Protein 5OHQ (pdb70)

InterPro domains:
  IPR005100 NGN domain [PF03439] (178-264)
  IPR005824 KOW [PF00467] (475-499)
  IPR005824 KOW [SM00739] (272-299)
  IPR005824 KOW [SM00739] (419-446)
  IPR005824 KOW [SM00739] (471-498)
  IPR005824 KOW [SM00739] (593-620)
  IPR005824 KOW [SM00739] (703-730)
  IPR005824 KOW [SM00739] (1034-1061)
  IPR006645 NusG-like, N-terminal [SM00738] (176-267)
  IPR008991 Translation protein SH3-like domain superfamily [SSF50104] (462-522)
  IPR014722 Large ribosomal subunit protein uL2, domain 2 [G3DSA:2.30.30.30] (413-471)
  IPR014722 Large ribosomal subunit protein uL2, domain 2 [G3DSA:2.30.30.30] (473-523)
  IPR014722 Large ribosomal subunit protein uL2, domain 2 [G3DSA:2.30.30.30] (687-757)
  IPR017071 Transcription elongation factor Spt5, eukaryote [PIRSF036945] (3-1086)
  IPR022581 Spt5 transcription elongation factor, N-terminal [PF11942] (75-172)
  IPR024945 Spt5 C-terminal domain [SM01104] (772-908)
  IPR036735 NusG, N-terminal domain superfamily [G3DSA:3.30.70.940] (173-276)
  IPR039385 NGN domain, eukaryotic [cd09888] (178-265)
  IPR039659 Transcription elongation factor SPT5 [PTHR11125] (28-1064)
  IPR041973 Spt5, KOW domain repeat 1 [PF23042] (273-396)

B-factor: mean 20.69, std 9.55, range [9.75, 60.6]

Radius of gyration: 13.99 Å; Cα contacts (8 Å, |Δi|>4): 333; chains: 1; bounding box: 30×22×41 Å

Nearest PDB structures (foldseek):
  5ohq-assembly1_A  TM=1.009E+00  e=4.855E-20  Homo sapiens
  6er0-assembly1_A  TM=9.375E-01  e=1.063E-15  Homo sapiens
  2ckk-assembly1_A  TM=8.363E-01  e=3.473E-08  Homo sapiens
  8p4f-assembly1_Z  TM=5.934E-01  e=4.374E-06  Homo sapiens
  8a3y-assembly1_Z  TM=5.759E-01  e=2.313E-05  Homo sapiens

Foldseek 3Di:
DFQDDFQFKKAFDPVPDDPVRHGFIFGFHDADPQWTFTQTVPVRDTDTHGVVRIDADQDDAQFKKAFRDDDRHRWIFGFHDDDPQWTWTQTPPPRDTDIDGSSRITGGHD

GO terms:
  GO:0160239 transcription pausing by RNA polymerase II (P, IDA)
  GO:0140870 RNA polymerase inhibitor activity (F, IDA)
  GO:0032044 DSIF complex (C, IDA)
  GO:0032968 positive regulation of transcription elongation by RNA polymerase II (P, IDA)
  GO:0005515 protein binding (F, IPI)
  GO:0005654 nucleoplasm (C, TAS)
  GO:0016239 positive regulation of macroautophagy (P, IMP)
  GO:0005654 nucleoplasm (C, IDA)
  GO:0005634 nucleus (C, IDA)
  GO:0006368 transcription elongation by RNA polymerase II (P, IDA)
  GO:0045944 positive regulation of transcription by RNA polymerase II (P, IDA)
  GO:0032785 negative regulation of DNA-templated transcription, elongation (P, IDA)
  GO:0032786 positive regulation of DNA-templated transcription, elongation (P, IDA)
  GO:0000122 negative regulation of transcription by RNA polymerase II (P, IDA)
  GO:0003723 RNA binding (F, HDA)
  GO:0032785 negative regulation of DNA-templated transcription, elongation (P, IMP)
  GO:0006368 transcription elongation by RNA polymerase II (P, IMP)
  GO:0000122 negative regulation of transcription by RNA polymerase II (P, IMP)
  GO:0019899 enzyme binding (F, IPI)
  GO:0046982 protein heterodimerization activity (F, IPI)

Organism: Homo sapiens (NCBI:txid9606)

Sequence (110 aa):
GPWVTTDIQVKKVRRDTYLDTTQVVGQTTGVVIRRSSVTGGMCSSVYYLKDSSEEKVVVVSSIISSSSEEHLEEPITPTTKNNKKVKVILLGEDREATGVLLSIDGEDGIVRMDLLDEQLKKILLNLRFLGKLLE

Solvent-accessible surface area: 6502 Å² total; per-residue (Å²): 119,102,61,9,10,47,34,0,14,0,84,2,112,122,88,41,165,58,117,148,2,48,37,28,28,0,17,0,87,44,54,89,87,37,72,0,36,0,116,4,124,110,44,153,96,76,22,72,1,30,26,141,36,8,58,44,41,83,4,79,124,109,31,107,0,20,1,4,47,50,185,58,80,108,28,40,1,37,0,52,38,67,103,61,127,55,0,46,0,102,21,80,174,85,121,106,95,87,120,18,48,27,159,46,3,0,33,11,62,154

Structure (mmCIF, N/CA/C/O backbone):
data_5OHQ
#
_entry.id   5OHQ
#
_cell.length_a   35.091
_cell.length_b   75.657
_cell.length_c   96.749
_cell.angle_alpha   90.000
_cell.angle_beta   90.000
_cell.angle_gamma   90.000
#
_symmetry.space_group_name_H-M   'C 2 2 21'
#
loop_
_entity.id
_entity.type
_entity.pdbx_description
1 polymer 'Transcription elongation factor SPT5'
2 non-polymer 'CHLORIDE ION'
3 non-polymer 'SODIUM ION'
4 water water
#
loop_
_atom_site.group_PDB
_atom_site.id
_atom_site.type_symbol
_atom_site.label_atom_id
_atom_site.label_alt_id
_atom_site.label_comp_id
_atom_site.label_asym_id
_atom_site.label_entity_id
_atom_site.label_seq_id
_atom_site.pdbx_PDB_ins_code
_atom_site.Cartn_x
_atom_site.Cartn_y
_atom_site.Cartn_z
_atom_site.occupancy
_atom_site.B_iso_or_equiv
_atom_site.auth_seq_id
_atom_site.auth_comp_id
_atom_site.auth_asym_id
_atom_site.auth_atom_id
_atom_site.pdbx_PDB_model_num
ATOM 1 N N . GLY A 1 1 ? 0.384 -1.036 10.735 1.00 21.27 977 GLY A N 1
ATOM 2 C CA . GLY A 1 1 ? -0.305 -0.530 9.562 1.00 19.43 977 GLY A CA 1
ATOM 3 C C . GLY A 1 1 ? 0.645 0.256 8.666 1.00 17.49 977 GLY A C 1
ATOM 4 O O . GLY A 1 1 ? 1.853 0.241 8.924 1.00 15.22 977 GLY A O 1
ATOM 7 N N . PRO A 1 2 ? 0.094 0.965 7.673 1.00 18.10 978 PRO A N 1
ATOM 8 C CA . PRO A 1 2 ? 0.922 1.756 6.753 1.00 16.50 978 PRO A CA 1
ATOM 9 C C . PRO A 1 2 ? 1.796 2.766 7.472 1.00 14.72 978 PRO A C 1
ATOM 10 O O . PRO A 1 2 ? 1.455 3.252 8.550 1.00 15.15 978 PRO A O 1
ATOM 21 N N . TRP A 1 3 ? 2.899 3.135 6.830 1.00 12.87 979 TRP A N 1
ATOM 22 C CA . TRP A 1 3 ? 3.694 4.273 7.289 1.00 12.19 979 TRP A CA 1
ATOM 23 C C . TRP A 1 3 ? 3.383 5.573 6.567 1.00 11.98 979 TRP A C 1
ATOM 24 O O . TRP A 1 3 ? 3.658 6.637 7.117 1.00 12.59 979 TRP A O 1
ATOM 45 N N . VAL A 1 4 ? 2.841 5.537 5.351 1.00 12.01 980 VAL A N 1
ATOM 46 C CA . VAL A 1 4 ? 2.650 6.785 4.634 1.00 12.22 980 VAL A CA 1
ATOM 47 C C . VAL A 1 4 ? 1.691 7.691 5.414 1.00 12.94 980 VAL A C 1
ATOM 48 O O . VAL A 1 4 ? 0.732 7.239 6.055 1.00 14.40 980 VAL A O 1
ATOM 61 N N . THR A 1 5 ? 1.937 8.988 5.314 1.00 12.38 981 THR A N 1
ATOM 62 C CA . THR A 1 5 ? 1.118 10.014 5.933 1.00 12.53 981 THR A CA 1
ATOM 63 C C . THR A 1 5 ? 1.429 11.294 5.182 1.00 11.92 981 THR A C 1
ATOM 64 O O . THR A 1 5 ? 2.376 11.366 4.391 1.00 12.15 981 THR A O 1
ATOM 75 N N . THR A 1 6 ? 0.621 12.306 5.427 1.00 12.66 982 THR A N 1
ATOM 76 C CA . THR A 1 6 ? 0.828 13.561 4.742 1.00 12.82 982 THR A CA 1
ATOM 77 C C . THR A 1 6 ? 2.046 14.309 5.261 1.00 12.24 982 THR A C 1
ATOM 78 O O . THR A 1 6 ? 2.438 14.210 6.430 1.00 12.49 982 THR A O 1
ATOM 89 N N . ASP A 1 7 ? 2.623 15.088 4.351 1.00 11.71 983 ASP A N 1
ATOM 90 C CA . ASP A 1 7 ? 3.604 16.141 4.611 1.00 12.69 983 ASP A CA 1
ATOM 91 C C . ASP A 1 7 ? 5.003 15.631 4.897 1.00 12.08 983 ASP A C 1
ATOM 92 O O . ASP A 1 7 ? 5.840 16.398 5.374 1.00 13.61 983 ASP A O 1
ATOM 101 N N . ILE A 1 8 ? 5.297 14.379 4.577 1.00 11.20 984 ILE A N 1
ATOM 102 C CA . ILE A 1 8 ? 6.627 13.822 4.777 1.00 10.41 984 ILE A CA 1
ATOM 103 C C . ILE A 1 8 ? 7.345 13.624 3.446 1.00 10.34 984 ILE A C 1
ATOM 104 O O . ILE A 1 8 ? 6.733 13.363 2.392 1.00 10.91 984 ILE A O 1
ATOM 120 N N . GLN A 1 9 ? 8.665 13.768 3.504 1.00 10.34 985 GLN A N 1
ATOM 121 C CA . GLN A 1 9 ? 9.522 13.638 2.341 1.00 10.40 985 GLN A CA 1
ATOM 122 C C . GLN A 1 9 ? 9.814 12.169 2.039 1.00 10.14 985 GLN A C 1
ATOM 123 O O . GLN A 1 9 ? 10.117 11.374 2.944 1.00 10.18 985 GLN A O 1
ATOM 137 N N . VAL A 1 10 ? 9.723 11.812 0.764 1.00 10.39 986 VAL A N 1
ATOM 138 C CA . VAL A 1 10 ? 9.857 10.445 0.301 1.00 10.60 986 VAL A CA 1
ATOM 139 C C . VAL A 1 10 ? 10.734 10.409 -0.932 1.00 10.98 986 VAL A C 1
ATOM 140 O O . VAL A 1 10 ? 10.916 11.412 -1.635 1.00 11.90 986 VAL A O 1
ATOM 153 N N . LYS A 1 11 ? 11.245 9.211 -1.218 1.00 11.55 987 LYS A N 1
ATOM 154 C CA A LYS A 1 11 ? 11.934 8.898 -2.458 0.52 12.59 987 LYS A CA 1
ATOM 155 C CA B LYS A 1 11 ? 11.929 8.901 -2.460 0.48 12.76 987 LYS A CA 1
ATOM 156 C C . LYS A 1 11 ? 11.161 7.801 -3.181 1.00 11.62 987 LYS A C 1
ATOM 157 O O . LYS A 1 11 ? 10.615 6.893 -2.550 1.00 11.75 987 LYS A O 1
ATOM 194 N N . VAL A 1 12 ? 11.138 7.877 -4.499 1.00 12.17 988 VAL A N 1
ATOM 195 C CA . VAL A 1 12 ? 10.435 6.910 -5.333 1.00 12.06 988 VAL A CA 1
ATOM 196 C C . VAL A 1 12 ? 11.374 5.754 -5.649 1.00 12.06 988 VAL A C 1
ATOM 197 O O . VAL A 1 12 ? 12.487 5.955 -6.160 1.00 12.86 988 VAL A O 1
ATOM 210 N N A ARG A 1 13 ? 10.920 4.543 -5.366 0.56 11.91 989 ARG A N 1
ATOM 211 N N B ARG A 1 13 ? 10.923 4.540 -5.347 0.44 12.22 989 ARG A N 1
ATOM 212 C CA A ARG A 1 13 ? 11.700 3.334 -5.566 0.56 12.37 989 ARG A CA 1
ATOM 213 C CA B ARG A 1 13 ? 11.684 3.315 -5.533 0.44 12.89 989 ARG A CA 1
ATOM 214 C C A ARG A 1 13 ? 11.542 2.776 -6.975 0.56 12.01 989 ARG A C 1
ATOM 215 C C B ARG A 1 13 ? 11.531 2.768 -6.955 0.44 12.09 989 ARG A C 1
ATOM 216 O O A ARG A 1 13 ? 10.700 3.217 -7.764 0.56 13.42 989 ARG A O 1
ATOM 217 O O B ARG A 1 13 ? 10.690 3.216 -7.740 0.44 12.02 989 ARG A O 1
ATOM 258 N N . ASP A 1 14 ? 12.360 1.767 -7.273 1.00 12.65 990 ASP A N 1
ATOM 259 C CA . ASP A 1 14 ? 12.462 1.216 -8.625 1.00 13.22 990 ASP A CA 1
ATOM 260 C C . ASP A 1 14 ? 11.326 0.286 -9.023 1.00 12.59 990 ASP A C 1
ATOM 261 O O . ASP A 1 14 ? 11.364 -0.261 -10.141 1.00 14.36 990 ASP A O 1
ATOM 271 N N . THR A 1 15 ? 10.297 0.139 -8.204 1.00 12.17 991 THR A N 1
ATOM 272 C CA . THR A 1 15 ? 9.074 -0.525 -8.603 1.00 12.37 991 THR A CA 1
ATOM 273 C C . THR A 1 15 ? 8.075 0.420 -9.258 1.00 12.33 991 THR A C 1
ATOM 274 O O . THR A 1 15 ? 7.094 -0.055 -9.818 1.00 13.26 991 THR A O 1
ATOM 285 N N . TYR A 1 16 ? 8.290 1.725 -9.192 1.00 12.73 992 TYR A N 1
ATOM 286 C CA . TYR A 1 16 ? 7.444 2.634 -9.946 1.00 13.05 992 TYR A CA 1
ATOM 287 C C . TYR A 1 16 ? 7.794 2.522 -11.429 1.00 12.91 992 TYR A C 1
ATOM 288 O O . TYR A 1 16 ? 8.953 2.416 -11.799 1.00 14.08 992 TYR A O 1
ATOM 306 N N . LEU A 1 17 ? 6.780 2.550 -12.286 1.00 13.84 993 LEU A N 1
ATOM 307 C CA . LEU A 1 17 ? 7.006 2.179 -13.688 1.00 15.59 993 LEU A CA 1
ATOM 308 C C . LEU A 1 17 ? 7.893 3.183 -14.422 1.00 15.97 993 LEU A C 1
ATOM 309 O O . LEU A 1 17 ? 8.723 2.791 -15.254 1.00 17.61 993 LEU A O 1
ATOM 325 N N . ASP A 1 18 ? 7.693 4.480 -14.178 1.00 16.37 994 ASP A N 1
ATOM 326 C CA . ASP A 1 18 ? 8.305 5.551 -14.972 1.00 18.07 994 ASP A CA 1
ATOM 327 C C . ASP A 1 18 ? 9.756 5.761 -14.533 1.00 16.87 994 ASP A C 1
ATOM 328 O O . ASP A 1 18 ? 10.019 6.281 -13.438 1.00 16.12 994 ASP A O 1
ATOM 337 N N . THR A 1 19 ? 10.696 5.395 -15.401 1.00 19.28 995 THR A N 1
ATOM 338 C CA A THR A 1 19 ? 12.110 5.472 -15.059 0.91 21.64 995 THR A CA 1
ATOM 339 C CA B THR A 1 19 ? 12.113 5.472 -15.059 0.09 20.34 995 THR A CA 1
ATOM 340 C C . THR A 1 19 ? 12.556 6.899 -14.757 1.00 20.74 995 THR A C 1
ATOM 341 O O . THR A 1 19 ? 13.532 7.099 -14.022 1.00 23.65 995 THR A O 1
ATOM 362 N N . GLN A 1 20 ? 11.873 7.904 -15.308 1.00 19.69 996 GLN A N 1
ATOM 363 C CA . GLN A 1 20 ? 12.274 9.284 -15.046 1.00 21.24 996 GLN A CA 1
ATOM 364 C C . GLN A 1 20 ? 11.889 9.733 -13.642 1.00 18.60 996 GLN A C 1
ATOM 365 O O . GLN A 1 20 ? 12.486 10.681 -13.118 1.00 20.99 996 GLN A O 1
ATOM 379 N N . VAL A 1 21 ? 10.932 9.054 -13.016 1.00 17.45 997 VAL A N 1
ATOM 380 C CA . VAL A 1 21 ? 10.473 9.404 -11.679 1.00 16.07 997 VAL A CA 1
ATOM 381 C C . VAL A 1 21 ? 11.196 8.562 -10.626 1.00 15.30 997 VAL A C 1
ATOM 382 O O . VAL A 1 21 ? 11.430 9.031 -9.509 1.00 15.46 997 VAL A O 1
ATOM 395 N N . VAL A 1 22 ? 11.552 7.317 -10.953 1.00 15.41 998 VAL A N 1
ATOM 396 C CA . VAL A 1 22 ? 12.349 6.499 -10.046 1.00 15.16 998 VAL A CA 1
ATOM 397 C C . VAL A 1 22 ? 13.548 7.293 -9.580 1.00 15.05 998 VAL A C 1
ATOM 398 O O . VAL A 1 22 ? 14.251 7.894 -10.395 1.00 16.98 998 VAL A O 1
ATOM 411 N N . GLY A 1 23 ? 13.770 7.315 -8.265 1.00 14.74 999 GLY A N 1
ATOM 412 C CA . GLY A 1 23 ? 14.895 8.012 -7.692 1.00 16.62 999 GLY A CA 1
ATOM 413 C C . GLY A 1 23 ? 14.634 9.453 -7.318 1.00 15.47 999 GLY A C 1
ATOM 414 O O . GLY A 1 23 ? 15.462 10.050 -6.623 1.00 18.10 999 GLY A O 1
ATOM 418 N N . GLN A 1 24 ? 13.530 10.040 -7.763 1.00 15.06 1000 GLN A N 1
ATOM 419 C CA . GLN A 1 24 ? 13.219 11.407 -7.396 1.00 15.14 1000 GLN A CA 1
ATOM 420 C C . GLN A 1 24 ? 12.693 11.460 -5.969 1.00 13.91 1000 GLN A C 1
ATOM 421 O O . GLN A 1 24 ? 12.107 10.499 -5.454 1.00 14.60 1000 GLN A O 1
ATOM 435 N N . THR A 1 25 ? 12.881 12.615 -5.354 1.00 13.92 1001 THR A N 1
ATOM 436 C CA A THR A 1 25 ? 12.369 12.970 -4.043 0.53 12.73 1001 THR A CA 1
ATOM 437 C CA B THR A 1 25 ? 12.273 12.858 -4.068 0.47 14.79 1001 THR A CA 1
ATOM 438 C C . THR A 1 25 ? 11.120 13.835 -4.195 1.00 13.48 1001 THR A C 1
ATOM 439 O O . THR A 1 25 ? 11.017 14.636 -5.130 1.00 15.24 1001 THR A O 1
ATOM 460 N N . GLY A 1 26 ? 10.194 13.694 -3.272 1.00 13.40 1002 GLY A N 1
ATOM 461 C CA . GLY A 1 26 ? 9.053 14.562 -3.209 1.00 13.93 1002 GLY A CA 1
ATOM 462 C C . GLY A 1 26 ? 8.442 14.527 -1.837 1.00 12.16 1002 GLY A C 1
ATOM 463 O O . GLY A 1 26 ? 9.009 13.966 -0.895 1.00 12.83 1002 GLY A O 1
ATOM 467 N N . VAL A 1 27 ? 7.284 15.153 -1.722 1.00 12.13 1003 VAL A N 1
ATOM 468 C CA A VAL A 1 27 ? 6.553 15.243 -0.466 0.69 12.02 1003 VAL A CA 1
ATOM 469 C CA B VAL A 1 27 ? 6.558 15.233 -0.463 0.31 12.00 1003 VAL A CA 1
ATOM 470 C C . VAL A 1 27 ? 5.139 14.729 -0.689 1.00 11.27 1003 VAL A C 1
ATOM 471 O O . VAL A 1 27 ? 4.477 15.110 -1.650 1.00 12.52 1003 VAL A O 1
ATOM 496 N N . ILE A 1 28 ? 4.679 13.844 0.185 1.00 11.51 1004 ILE A N 1
ATOM 497 C CA . ILE A 1 28 ? 3.295 13.384 0.134 1.00 11.48 1004 ILE A CA 1
ATOM 498 C C . ILE A 1 28 ? 2.370 14.513 0.549 1.00 12.64 1004 ILE A C 1
ATOM 499 O O . ILE A 1 28 ? 2.522 15.068 1.644 1.00 13.77 1004 ILE A O 1
ATOM 515 N N . ARG A 1 29 ? 1.369 14.815 -0.277 1.00 14.44 1005 ARG A N 1
ATOM 516 C CA A ARG A 1 29 ? 0.403 15.788 0.203 0.64 16.95 1005 ARG A CA 1
ATOM 517 C CA B ARG A 1 29 ? 0.343 15.833 -0.047 0.36 15.48 1005 ARG A CA 1
ATOM 518 C C . ARG A 1 29 ? -0.984 15.238 0.432 1.00 16.05 1005 ARG A C 1
ATOM 519 O O . ARG A 1 29 ? -1.755 15.898 1.146 1.00 18.22 1005 ARG A O 1
ATOM 560 N N . SER A 1 30 ? -1.289 14.041 -0.041 1.00 14.87 1006 SER A N 1
ATOM 561 C CA A SER A 1 30 ? -2.554 13.395 0.258 0.47 15.66 1006 SER A CA 1
ATOM 562 C CA B SER A 1 30 ? -2.538 13.389 0.302 0.53 15.14 1006 SER A CA 1
ATOM 563 C C . SER A 1 30 ? -2.344 11.895 0.132 1.00 14.74 1006 SER A C 1
ATOM 564 O O . SER A 1 30 ? -1.477 11.449 -0.625 1.00 14.38 1006 SER A O 1
ATOM 579 N N . VAL A 1 31 ? -3.155 11.142 0.859 1.00 16.13 1007 VAL A N 1
ATOM 580 C CA . VAL A 1 31 ? -3.183 9.691 0.800 1.00 16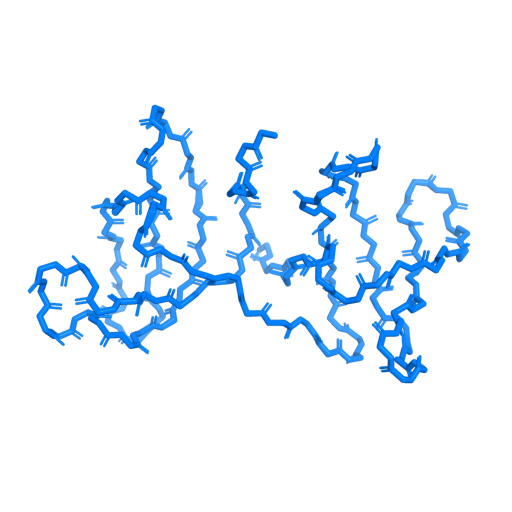.64 1007 VAL A CA 1
ATOM 581 C C . VAL A 1 31 ? -4.637 9.275 0.673 1.00 18.51 1007 VAL A C 1
ATOM 582 O O . VAL A 1 31 ? -5.460 9.661 1.507 1.00 20.99 1007 VAL A O 1
ATOM 595 N N . THR A 1 32 ? -4.941 8.454 -0.336 1.00 19.30 1008 THR A N 1
ATOM 596 C CA . THR A 1 32 ? -6.289 7.933 -0.564 1.00 23.77 1008 THR A CA 1
ATOM 597 C C . THR A 1 32 ? -6.186 6.487 -1.029 1.00 23.84 1008 THR A C 1
ATOM 598 O O . THR A 1 32 ? -5.623 6.221 -2.093 1.00 24.18 1008 THR A O 1
ATOM 609 N N . GLY A 1 33 ? -6.727 5.557 -0.247 1.00 26.05 1009 GLY A N 1
ATOM 610 C CA . GLY A 1 33 ? -6.654 4.155 -0.610 1.00 25.81 1009 GLY A CA 1
ATOM 611 C C . GLY A 1 33 ? -5.265 3.662 -0.982 1.00 26.42 1009 GLY A C 1
ATOM 612 O O . GLY A 1 33 ? -5.104 2.955 -1.983 1.00 30.30 1009 GLY A O 1
ATOM 616 N N . GLY A 1 34 ? -4.255 3.994 -0.186 1.00 26.43 1010 GLY A N 1
ATOM 617 C CA . GLY A 1 34 ? -2.916 3.530 -0.516 1.00 25.46 1010 GLY A CA 1
ATOM 618 C C . GLY A 1 34 ? -2.323 4.126 -1.774 1.00 24.65 1010 GLY A C 1
ATOM 619 O O . GLY A 1 34 ? -1.292 3.640 -2.252 1.00 30.16 101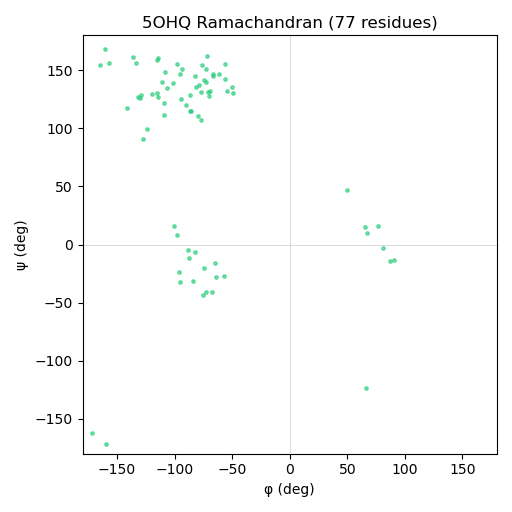0 GLY A O 1
ATOM 623 N N . MET A 1 35 ? -2.950 5.143 -2.353 1.00 19.13 1011 MET A N 1
ATOM 624 C CA . MET A 1 35 ? -2.319 5.965 -3.378 1.00 18.03 1011 MET A CA 1
ATOM 625 C C . MET A 1 35 ? -1.974 7.317 -2.770 1.00 16.83 1011 MET A C 1
ATOM 626 O O . MET A 1 35 ? -2.796 7.933 -2.085 1.00 20.97 1011 MET A O 1
ATOM 640 N N . CYS A 1 36 ? -0.776 7.786 -3.043 1.00 14.34 1012 CYS A N 1
ATOM 641 C CA . CYS A 1 36 ? -0.299 9.047 -2.513 1.00 14.17 1012 CYS A CA 1
ATOM 642 C C . CYS A 1 36 ? -0.187 10.047 -3.649 1.00 14.89 1012 CYS A C 1
ATOM 643 O O . CYS A 1 36 ? 0.327 9.721 -4.721 1.00 18.57 1012 CYS A O 1
ATOM 651 N N . SER A 1 37 ? -0.577 11.284 -3.380 1.00 13.71 1013 SER A N 1
ATOM 652 C CA A SER A 1 37 ? -0.267 12.400 -4.267 0.47 13.71 1013 SER A CA 1
ATOM 653 C CA B SER A 1 37 ? -0.250 12.374 -4.287 0.53 14.19 1013 SER A CA 1
ATOM 654 C C . SER A 1 37 ? 1.077 12.958 -3.826 1.00 12.93 1013 SER A C 1
ATOM 655 O O . SER A 1 37 ? 1.170 13.547 -2.752 1.00 15.15 1013 SER A O 1
ATOM 670 N N . VAL A 1 38 ? 2.104 12.767 -4.639 1.00 12.02 1014 VAL A N 1
ATOM 671 C CA . VAL A 1 38 ? 3.463 13.153 -4.301 1.00 11.71 1014 VAL A CA 1
ATOM 672 C C . VAL A 1 38 ? 3.851 14.336 -5.165 1.00 11.92 1014 VAL A C 1
ATOM 673 O O . VAL A 1 38 ? 3.847 14.240 -6.399 1.00 12.90 1014 VAL A O 1
ATOM 686 N N . TYR A 1 39 ? 4.215 15.438 -4.510 1.00 11.75 1015 TYR A N 1
ATOM 687 C CA A TYR A 1 39 ? 4.702 16.615 -5.203 0.47 11.57 1015 TYR A CA 1
ATOM 688 C CA B TYR A 1 39 ? 4.731 16.614 -5.208 0.53 13.68 1015 TYR A CA 1
ATOM 689 C C . TYR A 1 39 ? 6.225 16.451 -5.339 1.00 12.70 1015 TYR A C 1
ATOM 690 O O . TYR A 1 39 ? 6.954 16.451 -4.335 1.00 14.16 1015 TYR A O 1
ATOM 725 N N . LEU A 1 40 ? 6.684 16.246 -6.565 1.00 13.67 1016 LEU A N 1
ATOM 726 C CA . LEU A 1 40 ? 8.072 15.951 -6.852 1.00 13.79 1016 LEU A CA 1
ATOM 727 C C . LEU A 1 40 ? 8.834 17.234 -6.991 1.00 15.27 1016 LEU A C 1
ATOM 728 O O . LEU A 1 40 ? 8.446 18.111 -7.762 1.00 18.71 1016 LEU A O 1
ATOM 744 N N . LYS A 1 41 ? 9.940 17.347 -6.265 1.00 16.90 1017 LYS A N 1
ATOM 745 C CA . LYS A 1 41 ? 10.593 18.653 -6.242 1.00 22.80 1017 LYS A CA 1
ATOM 746 C C . LYS A 1 41 ? 11.310 18.992 -7.560 1.00 21.80 1017 LYS A C 1
ATOM 747 O O . LYS A 1 41 ? 11.218 20.122 -8.026 1.00 24.04 1017 LYS A O 1
ATOM 766 N N . ASP A 1 42 ? 11.998 18.048 -8.196 1.00 22.52 1018 ASP A N 1
ATOM 767 C CA . ASP A 1 42 ? 12.789 18.402 -9.379 1.00 24.22 1018 ASP A CA 1
ATOM 768 C C . ASP A 1 42 ? 11.908 18.629 -10.594 1.00 23.01 1018 ASP A C 1
ATOM 769 O O . ASP A 1 42 ? 12.115 19.590 -11.350 1.00 26.17 1018 ASP A O 1
ATOM 778 N N . SER A 1 43 ? 10.923 17.754 -10.796 1.00 19.45 1019 SER A N 1
ATOM 779 C CA A SER A 1 43 ? 10.039 17.873 -11.943 0.68 18.35 1019 SER A CA 1
ATOM 780 C CA B SER A 1 43 ? 10.015 17.839 -11.930 0.32 18.92 1019 SER A CA 1
ATOM 781 C C . SER A 1 43 ? 8.882 18.825 -11.706 1.00 17.42 1019 SER A C 1
ATOM 782 O O . SER A 1 43 ? 8.139 19.098 -12.650 1.00 17.90 1019 SER A O 1
ATOM 797 N N . GLU A 1 44 ? 8.718 19.332 -10.485 1.00 16.70 1020 GLU A N 1
ATOM 798 C CA A GLU A 1 44 ? 7.723 20.353 -10.175 0.48 16.78 1020 GLU A CA 1
ATOM 799 C CA B GLU A 1 44 ? 7.723 20.356 -10.191 0.52 17.15 1020 GLU A CA 1
ATOM 800 C C . GLU A 1 44 ? 6.344 19.920 -10.644 1.00 15.64 1020 GLU A C 1
ATOM 801 O O . GLU A 1 44 ? 5.663 20.618 -11.399 1.00 16.75 1020 GLU A O 1
ATOM 824 N N . LYS A 1 45 ? 5.945 18.756 -10.173 1.00 14.40 1021 LYS A N 1
ATOM 825 C CA . LYS A 1 45 ? 4.683 18.190 -10.597 1.00 11.85 1021 LYS A CA 1
ATOM 826 C C . LYS A 1 45 ? 4.216 17.214 -9.539 1.00 11.99 1021 LYS A C 1
ATOM 827 O O . LYS A 1 45 ? 5.021 16.648 -8.789 1.00 14.54 1021 LYS A O 1
ATOM 846 N N . VAL A 1 46 ? 2.925 16.994 -9.518 1.00 11.31 1022 VAL A N 1
ATOM 847 C CA A VAL A 1 46 ? 2.317 15.971 -8.680 0.47 11.26 1022 VAL A CA 1
ATOM 848 C CA B VAL A 1 46 ? 2.364 15.951 -8.675 0.53 12.77 1022 VAL A CA 1
ATOM 849 C C . VAL A 1 46 ? 2.185 14.685 -9.490 1.00 12.42 1022 VAL A C 1
ATOM 850 O O . VAL A 1 46 ? 1.850 14.721 -10.681 1.00 14.97 1022 VAL A O 1
ATOM 875 N N . VAL A 1 47 ? 2.421 13.555 -8.846 1.00 12.52 1023 VAL A N 1
ATOM 876 C CA A VAL A 1 47 ? 2.173 12.241 -9.409 0.44 13.91 1023 VAL A CA 1
ATOM 877 C CA B VAL A 1 47 ? 2.143 12.245 -9.414 0.56 13.74 1023 VAL A CA 1
ATOM 878 C C . VAL A 1 47 ? 1.379 11.443 -8.384 1.00 14.34 1023 VAL A C 1
ATOM 879 O O . VAL A 1 47 ? 1.648 11.531 -7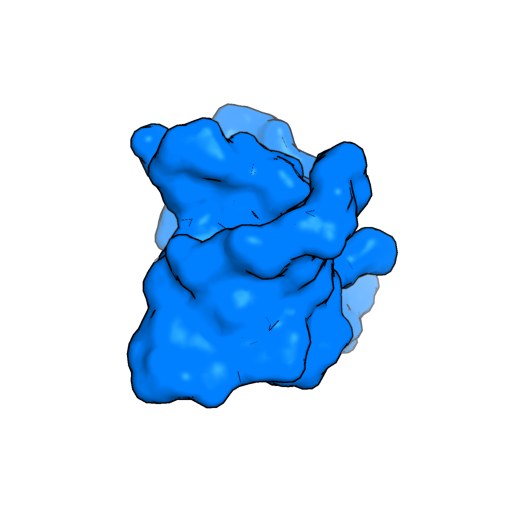.182 1.00 17.18 1023 VAL A O 1
ATOM 904 N N . SER A 1 48 ? 0.430 10.643 -8.857 1.00 16.12 1024 SER A N 1
ATOM 905 C CA A SER A 1 48 ? -0.285 9.705 -8.004 0.67 17.97 1024 SER A CA 1
ATOM 906 C CA B SER A 1 48 ? -0.288 9.703 -8.009 0.33 17.94 1024 SER A CA 1
ATOM 907 C C . SER A 1 48 ? 0.475 8.386 -8.021 1.00 19.30 1024 SER A C 1
ATOM 908 O O . SER A 1 48 ? 0.635 7.767 -9.079 1.00 22.46 1024 SER A O 1
ATOM 923 N N . ILE A 1 49 ? 0.964 7.973 -6.863 1.00 17.77 1025 ILE A N 1
ATOM 924 C CA A ILE A 1 49 ? 1.926 6.868 -6.746 0.55 18.38 1025 ILE A CA 1
ATOM 925 C CA B ILE A 1 49 ? 1.846 6.832 -6.802 0.45 18.64 1025 ILE A CA 1
ATOM 926 C C . ILE A 1 49 ? 1.461 5.950 -5.623 1.00 18.51 1025 ILE A C 1
ATOM 927 O O . ILE A 1 49 ? 1.186 6.423 -4.517 1.00 19.33 1025 ILE A O 1
ATOM 958 N N . SER A 1 50 ? 1.428 4.646 -5.874 1.00 18.17 1026 SER A N 1
ATOM 959 C CA A SER A 1 50 ? 1.127 3.708 -4.808 0.38 19.08 1026 SER A CA 1
ATOM 960 C CA B SER A 1 50 ? 1.137 3.703 -4.806 0.62 17.94 1026 SER A CA 1
ATOM 961 C C . SER A 1 50 ? 2.144 3.852 -3.682 1.00 18.36 1026 SER A C 1
ATOM 962 O O . SER A 1 50 ? 3.351 3.950 -3.920 1.00 17.41 1026 SER A O 1
ATOM 977 N N . SER A 1 51 ? 1.639 3.810 -2.454 1.00 18.83 1027 SER A N 1
ATOM 978 C CA A SER A 1 51 ? 2.510 3.934 -1.293 0.45 18.62 1027 SER A CA 1
ATOM 979 C CA B SER A 1 51 ? 2.486 3.921 -1.280 0.55 19.20 1027 SER A CA 1
ATOM 980 C C . SER A 1 51 ? 3.628 2.914 -1.317 1.00 16.79 1027 SER A C 1
ATOM 981 O O . SER A 1 51 ? 4.723 3.194 -0.836 1.00 20.97 1027 SER A O 1
ATOM 996 N N . GLU A 1 52 ? 3.381 1.741 -1.892 1.00 14.35 1028 GLU A N 1
ATOM 997 C CA A GLU A 1 52 ? 4.416 0.738 -1.840 0.73 15.36 1028 GLU A CA 1
ATOM 998 C CA B GLU A 1 52 ? 4.335 0.635 -2.026 0.27 14.09 1028 GLU A CA 1
ATOM 999 C C . GLU A 1 52 ? 5.569 0.996 -2.814 1.00 14.00 1028 GLU A C 1
ATOM 1000 O O . GLU A 1 52 ? 6.537 0.223 -2.806 1.00 15.63 1028 GLU A O 1
ATOM 1023 N N . HIS A 1 53 ? 5.535 2.084 -3.584 1.00 13.23 1029 HIS A N 1
ATOM 1024 C CA . HIS A 1 53 ? 6.689 2.494 -4.372 1.00 13.32 1029 HIS A CA 1
ATOM 1025 C C . HIS A 1 53 ? 7.510 3.582 -3.682 1.00 12.44 1029 HIS A C 1
ATOM 1026 O O . HIS A 1 53 ? 8.399 4.155 -4.322 1.00 13.71 1029 HIS A O 1
ATOM 1040 N N . LEU A 1 54 ? 7.212 3.915 -2.429 1.00 11.58 1030 LEU A N 1
ATOM 1041 C CA . LEU A 1 54 ? 7.859 5.021 -1.749 1.00 11.00 1030 LEU A CA 1
ATOM 1042 C C . LEU A 1 54 ? 8.694 4.528 -0.581 1.00 10.84 1030 LEU A C 1
ATOM 1043 O O . LEU A 1 54 ? 8.475 3.437 -0.054 1.00 11.72 1030 LEU A O 1
ATOM 1059 N N . GLU A 1 55 ? 9.625 5.364 -0.139 1.00 11.66 1031 GLU A N 1
ATOM 1060 C CA A GLU A 1 55 ? 10.347 5.167 1.110 0.62 11.32 1031 GLU A CA 1
ATOM 1061 C CA B GLU A 1 55 ? 10.327 5.168 1.116 0.38 12.34 1031 GLU A CA 1
ATOM 1062 C C . GLU A 1 55 ? 10.534 6.529 1.751 1.00 11.20 1031 GLU A C 1
ATOM 1063 O O . GLU A 1 55 ? 10.696 7.538 1.055 1.00 11.93 1031 GLU A O 1
ATOM 1086 N N . PRO A 1 56 ? 10.515 6.599 3.073 1.00 11.76 1032 PRO A N 1
ATOM 1087 C CA . PRO A 1 56 ? 10.731 7.886 3.738 1.00 11.75 1032 PRO A CA 1
ATOM 1088 C C . PRO A 1 56 ? 12.189 8.294 3.678 1.00 12.34 1032 PRO A C 1
ATOM 1089 O O . PRO A 1 56 ? 13.071 7.463 3.845 1.00 16.97 1032 PRO A O 1
ATOM 1100 N N . ILE A 1 57 ? 12.451 9.574 3.477 1.00 11.24 1033 ILE A N 1
ATOM 1101 C CA . ILE A 1 57 ? 13.798 10.119 3.663 1.00 12.12 1033 ILE A CA 1
ATOM 1102 C C . ILE A 1 57 ? 14.047 10.279 5.156 1.00 12.35 1033 ILE A C 1
ATOM 1103 O O . ILE A 1 57 ? 13.216 10.830 5.880 1.00 14.36 1033 ILE A O 1
ATOM 1119 N N . THR A 1 58 ? 15.181 9.796 5.637 1.00 12.84 1034 THR A N 1
ATOM 1120 C CA . THR A 1 58 ? 15.482 9.891 7.062 1.00 14.05 1034 THR A CA 1
ATOM 1121 C C . THR A 1 58 ? 15.769 11.337 7.429 1.00 11.88 1034 THR A C 1
ATOM 1122 O O . THR A 1 58 ? 16.592 11.975 6.771 1.00 12.81 1034 THR A O 1
ATOM 1133 N N . PRO A 1 59 ? 15.154 11.875 8.479 1.00 11.97 1035 PRO A N 1
ATOM 1134 C CA . PRO A 1 59 ? 15.458 13.260 8.870 1.00 12.16 1035 PRO A CA 1
ATOM 1135 C C . PRO A 1 59 ? 16.839 13.393 9.502 1.00 11.85 1035 PRO A C 1
ATOM 1136 O O . PRO A 1 59 ? 17.442 12.432 9.972 1.00 12.91 1035 PRO A O 1
ATOM 1147 N N . THR A 1 60 ? 17.314 14.633 9.525 1.00 13.42 1036 THR A N 1
ATOM 1148 C CA A THR A 1 60 ? 18.548 14.969 10.229 0.47 13.47 1036 THR A CA 1
ATOM 1149 C CA B THR A 1 60 ? 18.564 15.033 10.156 0.53 15.05 1036 THR A CA 1
ATOM 1150 C C . THR A 1 60 ? 18.285 16.053 11.257 1.00 13.10 1036 THR A C 1
ATOM 1151 O O . THR A 1 60 ? 17.167 16.552 11.416 1.00 13.54 1036 THR A O 1
ATOM 1172 N N . LYS A 1 61 ? 19.337 16.375 12.008 1.00 13.28 1037 LYS A N 1
ATOM 1173 C CA . LYS A 1 61 ? 19.234 17.332 13.095 1.00 13.64 1037 LYS A CA 1
ATOM 1174 C C . LYS A 1 61 ? 18.649 18.636 12.583 1.00 12.44 1037 LYS A C 1
ATOM 1175 O O . LYS A 1 61 ? 19.098 19.180 11.558 1.00 12.36 1037 LYS A O 1
ATOM 1194 N N . ASN A 1 62 ? 17.657 19.118 13.341 1.00 11.97 1038 ASN A N 1
ATOM 1195 C CA . ASN A 1 62 ? 16.880 20.335 13.161 1.00 12.43 1038 ASN A CA 1
ATOM 1196 C C . ASN A 1 62 ? 15.760 20.213 12.162 1.00 11.52 1038 ASN A C 1
ATOM 1197 O O . ASN A 1 62 ? 14.978 21.150 12.053 1.00 13.85 1038 ASN A O 1
ATOM 1208 N N . ASN A 1 63 ? 15.592 19.072 11.480 1.00 11.64 1039 ASN A N 1
ATOM 1209 C CA . ASN A 1 63 ? 14.373 18.894 10.716 1.00 10.80 1039 ASN A CA 1
ATOM 1210 C C . ASN A 1 63 ? 13.179 18.806 11.655 1.00 10.89 1039 ASN A C 1
ATOM 1211 O O . ASN A 1 63 ? 13.254 18.209 12.743 1.00 11.07 1039 ASN A O 1
ATOM 1222 N N . LYS A 1 64 ? 12.056 19.344 11.192 1.00 11.04 1040 LYS A N 1
ATOM 1223 C CA A LYS A 1 64 ? 10.783 18.961 11.768 0.52 11.06 1040 LYS A CA 1
ATOM 1224 C CA B LYS A 1 64 ? 10.778 18.961 11.763 0.48 10.78 1040 LYS A CA 1
ATOM 1225 C C . LYS A 1 64 ? 10.507 17.514 11.387 1.00 10.48 1040 LYS A C 1
ATOM 1226 O O . LYS A 1 64 ? 10.912 17.051 10.308 1.00 10.66 1040 LYS A O 1
ATOM 1263 N N . VAL A 1 65 ? 9.839 16.791 12.285 1.00 10.31 1041 VAL A N 1
ATOM 1264 C CA . VAL A 1 65 ? 9.543 15.386 12.078 1.00 10.04 1041 VAL A CA 1
ATOM 1265 C C . VAL A 1 65 ? 8.090 15.095 12.403 1.00 10.10 1041 VAL A C 1
ATOM 1266 O O . VAL A 1 65 ? 7.432 15.794 13.179 1.00 11.24 1041 VAL A O 1
ATOM 1279 N N . LYS A 1 66 ? 7.605 14.022 11.793 1.00 10.39 1042 LYS A N 1
ATOM 1280 C CA . LYS A 1 66 ? 6.291 13.457 12.040 1.00 10.53 1042 LYS A CA 1
ATOM 1281 C C . LYS A 1 66 ? 6.508 11.970 12.269 1.00 10.74 1042 LYS A C 1
ATOM 1282 O O . LYS A 1 66 ? 7.134 11.308 11.443 1.00 11.37 1042 LYS A O 1
ATOM 1301 N N . VAL A 1 67 ? 6.019 11.465 13.395 1.00 10.68 1043 VAL A N 1
ATOM 1302 C CA . VAL A 1 67 ? 6.204 10.060 13.721 1.00 10.81 1043 VAL A CA 1
ATOM 1303 C C . VAL A 1 67 ? 5.367 9.230 12.752 1.00 10.92 1043 VAL A C 1
ATOM 1304 O O . VAL A 1 67 ? 4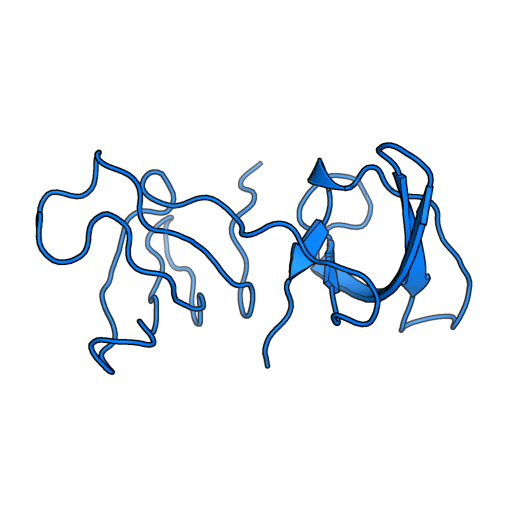.176 9.505 12.549 1.00 12.16 1043 VAL A O 1
ATOM 1317 N N . ILE A 1 68 ? 5.982 8.199 12.167 1.00 11.07 1044 IL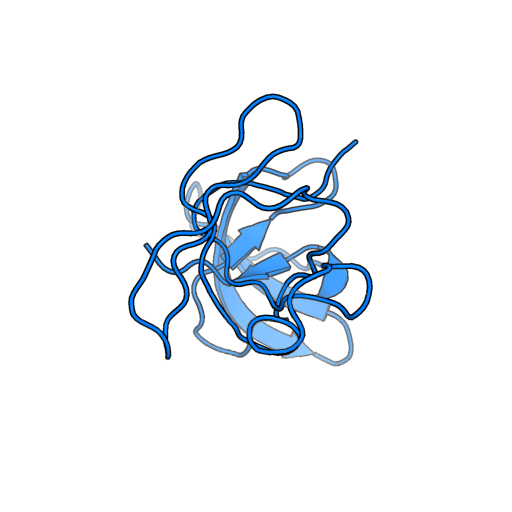E A N 1
ATOM 1318 C CA . ILE A 1 68 ? 5.321 7.355 11.183 1.00 11.93 1044 ILE A CA 1
ATOM 1319 C C . ILE A 1 68 ? 5.045 5.933 11.655 1.00 12.25 1044 ILE A C 1
ATOM 1320 O O . ILE A 1 68 ? 4.253 5.248 11.000 1.00 14.34 1044 ILE A O 1
ATOM 1336 N N A LEU A 1 69 ? 5.658 5.486 12.757 0.48 12.32 1045 LEU A N 1
ATOM 1337 N N B LEU A 1 69 ? 5.630 5.473 12.757 0.52 13.44 1045 LEU A N 1
ATOM 1338 C CA A LEU A 1 69 ? 5.500 4.155 13.323 0.48 12.88 1045 LEU A CA 1
ATOM 1339 C CA B LEU A 1 69 ? 5.355 4.139 13.265 0.52 14.79 1045 LEU A CA 1
ATOM 1340 C C A LEU A 1 69 ? 4.987 4.275 14.758 0.48 15.14 1045 LEU A C 1
ATOM 1341 C C B LEU A 1 69 ? 5.064 4.211 14.757 0.52 15.44 1045 LEU A C 1
ATOM 1342 O O A LEU A 1 69 ? 5.196 5.284 15.425 0.48 15.90 1045 LEU A O 1
ATOM 1343 O O B LEU A 1 69 ? 5.522 5.110 15.457 0.52 12.80 1045 LEU A O 1
ATOM 1374 N N . GLY A 1 70 ? 4.335 3.212 15.237 1.00 16.11 1046 GLY A N 1
ATOM 1375 C CA . GLY A 1 70 ? 4.137 3.008 16.656 1.00 17.68 1046 GLY A CA 1
ATOM 1376 C C . GLY A 1 70 ? 3.075 3.870 17.296 1.00 17.42 1046 GLY A C 1
ATOM 1377 O O . GLY A 1 70 ? 2.226 4.480 16.637 1.00 18.26 1046 GLY A O 1
ATOM 1382 N N . GLU A 1 71 ? 3.126 3.891 18.638 1.00 19.63 1047 GLU A N 1
ATOM 1383 C CA . GLU A 1 71 ? 2.052 4.456 19.444 1.00 21.76 1047 GLU A CA 1
ATOM 1384 C C . GLU A 1 71 ? 1.875 5.945 19.219 1.00 19.81 1047 GLU A C 1
ATOM 1385 O O . GLU A 1 71 ? 0.776 6.471 19.435 1.00 22.15 1047 GLU A O 1
ATOM 1397 N N . ASP A 1 72 ? 2.936 6.651 18.841 1.00 17.72 1048 ASP A N 1
ATOM 1398 C CA . ASP A 1 72 ? 2.863 8.092 18.661 1.00 16.74 1048 ASP A CA 1
ATOM 1399 C C . ASP A 1 72 ? 2.731 8.502 17.191 1.00 15.30 1048 ASP A C 1
ATOM 1400 O O . ASP A 1 72 ? 2.942 9.667 16.862 1.00 14.88 1048 ASP A O 1
ATOM 1409 N N . ARG A 1 73 ? 2.377 7.578 16.308 1.00 15.66 1049 ARG A N 1
ATOM 1410 C CA . ARG A 1 73 ? 2.221 7.900 14.893 1.00 14.53 1049 ARG A CA 1
ATOM 1411 C C . ARG A 1 73 ? 1.337 9.134 14.711 1.00 14.25 1049 ARG A C 1
ATOM 1412 O O . ARG A 1 73 ? 0.296 9.266 15.351 1.00 15.93 1049 ARG A O 1
ATOM 1433 N N . GLU A 1 74 ? 1.782 10.035 13.831 1.00 14.02 1050 GLU A N 1
ATOM 1434 C CA . GLU A 1 74 ? 1.184 11.318 13.446 1.00 14.69 1050 GLU A CA 1
ATOM 1435 C C . GLU A 1 74 ? 1.600 12.467 14.356 1.00 14.05 1050 GLU A C 1
ATOM 1436 O O . GLU A 1 74 ? 1.400 13.623 13.985 1.00 15.53 1050 GLU A O 1
ATOM 1448 N N . ALA A 1 75 ? 2.186 12.200 15.517 1.00 13.21 1051 ALA A N 1
ATOM 1449 C CA . ALA A 1 75 ? 2.674 13.276 16.360 1.00 13.60 1051 ALA A CA 1
ATOM 1450 C C . ALA A 1 75 ? 3.844 13.976 15.670 1.00 12.39 1051 ALA A C 1
ATOM 1451 O O . ALA A 1 75 ? 4.654 13.346 14.988 1.00 13.13 1051 ALA A O 1
ATOM 1458 N N . THR A 1 76 ? 3.959 15.286 15.900 1.00 12.24 1052 THR A N 1
ATOM 1459 C CA . THR A 1 76 ? 5.010 16.077 15.297 1.00 11.54 1052 THR A CA 1
ATOM 1460 C C . THR A 1 76 ? 5.970 16.642 16.336 1.00 11.85 1052 THR A C 1
ATOM 1461 O O . THR A 1 76 ? 5.643 16.801 17.519 1.00 12.47 1052 THR A O 1
ATOM 1472 N N . GLY A 1 77 ? 7.155 16.988 15.864 1.00 11.21 1053 GLY A N 1
ATOM 1473 C CA . GLY A 1 77 ? 8.162 17.575 16.724 1.00 11.60 1053 GLY A CA 1
ATOM 1474 C C . GLY A 1 77 ? 9.342 18.056 15.903 1.00 11.19 1053 GLY A C 1
ATOM 1475 O O . GLY A 1 77 ? 9.243 18.258 14.692 1.00 11.41 1053 GLY A O 1
ATOM 1479 N N . VAL A 1 78 ? 10.457 18.267 16.593 1.00 10.84 1054 VAL A N 1
ATOM 1480 C CA . VAL A 1 78 ? 11.693 18.718 15.974 1.00 11.59 1054 VAL A CA 1
ATOM 1481 C C . VAL A 1 78 ? 12.796 17.773 16.424 1.00 10.79 1054 VAL A C 1
ATOM 1482 O O . VAL A 1 78 ? 12.950 17.521 17.622 1.00 11.34 1054 VAL A O 1
ATOM 1495 N N . LEU A 1 79 ? 13.562 17.242 15.477 1.00 10.72 1055 LEU A N 1
ATOM 1496 C CA . LEU A 1 79 ? 14.682 16.366 15.776 1.00 10.30 1055 LEU A CA 1
ATOM 1497 C C . LEU A 1 79 ? 15.852 17.218 16.256 1.00 11.26 1055 LEU A C 1
ATOM 1498 O O . LEU A 1 79 ? 16.485 17.932 15.484 1.00 12.60 1055 LEU A O 1
ATOM 1514 N N . LEU A 1 80 ? 16.137 17.158 17.546 1.00 11.70 1056 LEU A N 1
ATOM 1515 C CA . LEU A 1 80 ? 17.169 18.004 18.122 1.00 13.70 1056 LEU A CA 1
ATOM 1516 C C . LEU A 1 80 ? 18.548 17.424 17.978 1.00 13.73 1056 LEU A C 1
ATOM 1517 O O . LEU A 1 80 ? 19.527 18.180 17.916 1.00 15.32 1056 LEU A O 1
ATOM 1533 N N . SER A 1 81 ? 18.656 16.105 17.983 1.00 13.34 1057 SER A N 1
ATOM 1534 C CA . SER A 1 81 ? 19.936 15.448 18.060 1.00 13.75 1057 SER A CA 1
ATOM 1535 C C . SER A 1 81 ? 19.758 14.000 17.668 1.00 13.38 1057 SER A C 1
ATOM 1536 O O . SER A 1 81 ? 18.690 13.410 17.839 1.00 13.17 1057 SER A O 1
ATOM 1544 N N . ILE A 1 82 ? 20.834 13.425 17.186 1.00 14.69 1058 ILE A N 1
ATOM 1545 C CA . ILE A 1 82 ? 20.906 12.017 16.877 1.00 14.54 1058 ILE A CA 1
ATOM 1546 C C . ILE A 1 82 ? 22.013 11.444 17.740 1.00 14.95 1058 ILE A C 1
ATOM 1547 O O . ILE A 1 82 ? 23.112 12.018 17.801 1.00 17.19 1058 ILE A O 1
ATOM 1563 N N . ASP A 1 83 ? 21.712 10.350 18.453 1.00 14.16 1059 ASP A N 1
ATOM 1564 C CA . ASP A 1 83 ? 22.697 9.615 19.244 1.00 14.48 1059 ASP A CA 1
ATOM 1565 C C . ASP A 1 83 ? 22.651 8.177 18.751 1.00 14.79 1059 ASP A C 1
ATOM 1566 O O . ASP A 1 83 ? 21.728 7.432 19.095 1.00 15.15 1059 ASP A O 1
ATOM 1575 N N . GLY A 1 84 ? 23.590 7.826 17.888 1.00 17.91 1060 GLY A N 1
ATOM 1576 C CA . GLY A 1 84 ? 23.588 6.510 17.271 1.00 19.07 1060 GLY A CA 1
ATOM 1577 C C . GLY A 1 84 ? 22.383 6.364 16.370 1.00 18.55 1060 GLY A C 1
ATOM 1578 O O . GLY A 1 84 ? 22.166 7.166 15.460 1.00 22.03 1060 GLY A O 1
ATOM 1582 N N . GLU A 1 85 ? 21.583 5.337 16.629 1.00 18.73 1061 GLU A N 1
ATOM 1583 C CA . GLU A 1 85 ? 20.380 5.055 15.862 1.00 19.23 1061 GLU A CA 1
ATOM 1584 C C . GLU A 1 85 ? 19.148 5.768 16.388 1.00 15.21 1061 GLU A C 1
ATOM 1585 O O . GLU A 1 85 ? 18.081 5.658 15.770 1.00 16.09 1061 GLU A O 1
ATOM 1597 N N . ASP A 1 86 ? 19.254 6.469 17.514 1.00 14.10 1062 ASP A N 1
ATOM 1598 C CA . ASP A 1 86 ? 18.111 7.102 18.139 1.00 13.38 1062 ASP A CA 1
ATOM 1599 C C . ASP A 1 86 ? 18.084 8.585 17.843 1.00 12.60 1062 ASP A C 1
ATOM 1600 O O . ASP A 1 86 ? 19.104 9.273 17.901 1.00 15.75 1062 ASP A O 1
ATOM 1609 N N . GLY A 1 87 ? 16.899 9.078 17.582 1.00 11.98 1063 GLY A N 1
ATOM 1610 C CA . GLY A 1 87 ? 16.653 10.495 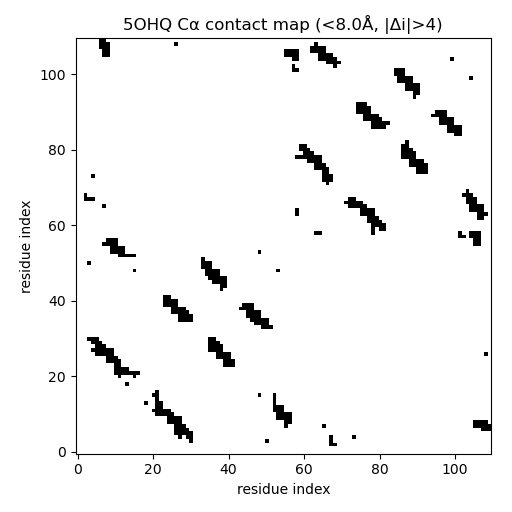17.569 1.00 11.64 1063 GLY A CA 1
ATOM 1611 C C . GLY A 1 87 ? 16.111 10.973 18.904 1.00 10.82 1063 GLY A C 1
ATOM 1612 O O . GLY A 1 87 ? 15.384 10.274 19.599 1.00 12.00 1063 GLY A O 1
ATOM 1616 N N . ILE A 1 88 ? 16.490 12.189 19.241 1.00 10.66 1064 ILE A N 1
ATOM 1617 C CA . ILE A 1 88 ? 15.983 12.899 20.403 1.00 10.37 1064 ILE A CA 1
ATOM 1618 C C . ILE A 1 88 ? 15.111 14.012 19.853 1.00 10.26 1064 ILE A C 1
ATOM 1619 O O . ILE A 1 88 ? 15.611 14.941 19.207 1.00 11.09 1064 ILE A O 1
ATOM 1635 N N . VAL A 1 89 ? 13.812 13.897 20.082 1.00 10.08 1065 VAL A N 1
ATOM 1636 C CA . VAL A 1 89 ? 12.822 14.755 19.440 1.00 10.24 1065 VAL A CA 1
ATOM 1637 C C . VAL A 1 89 ? 12.142 15.604 20.503 1.00 10.43 1065 VAL A C 1
ATOM 1638 O O . VAL A 1 89 ? 11.669 15.079 21.512 1.00 11.63 1065 VAL A O 1
ATOM 1651 N N . ARG A 1 90 ? 12.056 16.909 20.281 1.00 10.70 1066 ARG A N 1
ATOM 1652 C CA . ARG A 1 90 ? 11.201 17.749 21.122 1.00 11.56 1066 ARG A CA 1
ATOM 1653 C C . ARG A 1 90 ? 9.808 17.705 20.527 1.00 11.21 1066 ARG A C 1
ATOM 1654 O O . ARG A 1 90 ? 9.600 18.150 19.391 1.00 12.16 1066 ARG A O 1
ATOM 1675 N N . MET A 1 91 ? 8.867 17.133 21.266 1.00 12.30 1067 MET A N 1
ATOM 1676 C CA . MET A 1 91 ? 7.522 16.946 20.755 1.00 12.86 1067 MET A CA 1
ATOM 1677 C C . MET A 1 91 ? 6.734 18.247 20.837 1.00 13.92 1067 MET A C 1
ATOM 1678 O O . MET A 1 91 ? 6.770 18.955 21.850 1.00 16.40 1067 MET A O 1
ATOM 1692 N N . ASP A 1 92 ? 5.989 18.547 19.772 1.00 14.27 1068 ASP A N 1
ATOM 1693 C CA . ASP A 1 92 ? 5.251 19.797 19.722 1.00 17.09 1068 ASP A CA 1
ATOM 1694 C C . ASP A 1 92 ? 4.156 19.876 20.782 1.00 21.33 1068 ASP A C 1
ATOM 1695 O O . ASP A 1 92 ? 3.879 20.965 21.288 1.00 25.26 1068 ASP A O 1
ATOM 1704 N N A LEU A 1 93 ? 3.525 18.768 21.165 0.53 20.93 1069 LEU A N 1
ATOM 1705 N N B LEU A 1 93 ? 3.522 18.742 21.102 0.47 20.20 1069 LEU A N 1
ATOM 1706 C CA A LEU A 1 93 ? 2.331 18.921 22.002 0.53 23.98 1069 LEU A CA 1
ATOM 1707 C CA B LEU A 1 93 ? 2.378 18.716 22.014 0.47 23.09 1069 LEU A CA 1
ATOM 1708 C C A LEU A 1 93 ? 2.658 19.275 23.444 0.53 23.32 1069 LEU A C 1
ATOM 1709 C C B LEU A 1 93 ? 2.736 19.314 23.360 0.47 22.56 1069 LEU A C 1
ATOM 1710 O O A LEU A 1 93 ? 1.897 20.017 24.070 0.53 26.18 1069 LEU A O 1
ATOM 1711 O O B LEU A 1 93 ? 2.097 20.264 23.827 0.47 25.32 1069 LEU A O 1
ATOM 1742 N N . ASP A 1 94 ? 3.737 18.735 24.013 1.00 22.21 1070 ASP A N 1
ATOM 1743 C CA . ASP A 1 94 ? 4.075 19.063 25.389 1.00 21.47 1070 ASP A CA 1
ATOM 1744 C C . ASP A 1 94 ? 5.452 19.673 25.536 1.00 19.84 1070 ASP A C 1
ATOM 1745 O O . ASP A 1 94 ? 5.867 19.954 26.664 1.00 21.76 1070 ASP A O 1
ATOM 1755 N N . GLU A 1 95 ? 6.162 19.891 24.433 1.00 19.36 1071 GLU A N 1
ATOM 1756 C CA . GLU A 1 95 ? 7.484 20.497 24.454 1.00 19.08 1071 GLU A CA 1
ATOM 1757 C C . GLU A 1 95 ? 8.512 19.628 25.152 1.00 15.78 1071 GLU A C 1
ATOM 1758 O O . GLU A 1 95 ? 9.595 20.118 25.493 1.00 18.39 1071 GLU A O 1
ATOM 1770 N N . GLN A 1 96 ? 8.216 18.343 25.374 1.00 15.32 1072 GLN A N 1
ATOM 1771 C CA . GLN A 1 96 ? 9.130 17.452 26.068 1.00 15.48 1072 GLN A CA 1
ATOM 1772 C C . GLN A 1 96 ? 9.928 16.621 25.078 1.00 13.35 1072 GLN A C 1
ATOM 1773 O O . GLN A 1 96 ? 9.503 16.366 23.942 1.00 13.51 1072 GLN A O 1
ATOM 1787 N N . LEU A 1 97 ? 11.084 16.182 25.539 1.00 13.07 1073 LEU A N 1
ATOM 1788 C CA . LEU A 1 97 ? 11.947 15.360 24.730 1.00 11.92 1073 LEU A CA 1
ATOM 1789 C C . LEU A 1 97 ? 11.488 13.910 24.789 1.00 12.12 1073 LEU A C 1
ATOM 1790 O O . LEU A 1 97 ? 11.058 13.409 25.832 1.00 14.35 1073 LEU A O 1
ATOM 1806 N N . LYS A 1 98 ? 11.645 13.234 23.661 1.00 11.89 1074 LYS A N 1
ATOM 1807 C CA A LYS A 1 98 ? 11.300 11.830 23.500 0.44 13.35 1074 LYS A CA 1
ATOM 1808 C CA B LYS A 1 98 ? 11.305 11.834 23.502 0.56 11.63 1074 LYS A CA 1
ATOM 1809 C C . LYS A 1 98 ? 12.365 11.155 22.651 1.00 11.55 1074 LYS A C 1
ATOM 1810 O O . LYS A 1 98 ? 12.802 11.712 21.645 1.00 12.36 1074 LYS A O 1
ATOM 1847 N N . ILE A 1 99 ? 12.763 9.949 23.040 1.00 11.57 1075 ILE A N 1
ATOM 1848 C CA . ILE A 1 99 ? 13.729 9.153 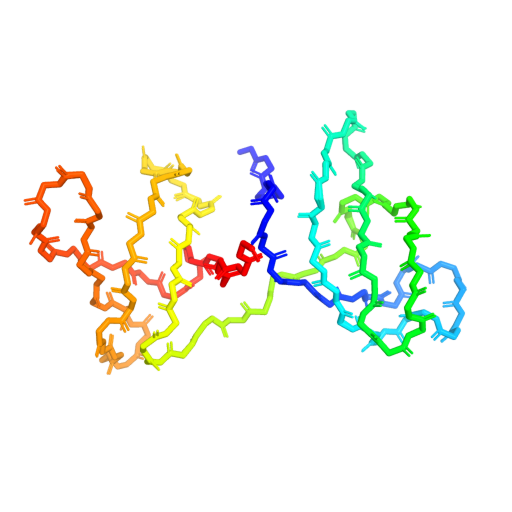22.293 1.00 11.54 1075 ILE A CA 1
ATOM 1849 C C . ILE A 1 99 ? 12.966 8.220 21.365 1.00 12.17 1075 ILE A C 1
ATOM 1850 O O . ILE A 1 99 ? 12.134 7.434 21.823 1.00 12.69 1075 ILE A O 1
ATOM 1866 N N . LEU A 1 100 ? 13.278 8.271 20.066 1.00 11.77 1076 LEU A N 1
ATOM 1867 C CA A LEU A 1 100 ? 12.676 7.386 19.070 0.60 12.49 1076 LEU A CA 1
ATOM 1868 C CA B LEU A 1 100 ? 12.682 7.376 19.077 0.40 12.81 1076 LEU A CA 1
ATOM 1869 C C . LEU A 1 100 ? 13.766 6.930 18.116 1.00 12.59 1076 LEU A C 1
ATOM 1870 O O . LEU A 1 100 ? 14.525 7.751 17.607 1.00 13.17 1076 LEU A O 1
ATOM 1901 N N . ASN A 1 101 ? 13.809 5.630 17.812 1.00 13.00 1077 ASN A N 1
ATOM 1902 C CA . ASN A 1 101 ? 14.707 5.171 16.766 1.00 13.06 1077 ASN A CA 1
ATOM 1903 C C . ASN A 1 101 ? 14.380 5.944 15.485 1.00 11.48 1077 ASN A C 1
ATOM 1904 O O . ASN A 1 101 ? 13.216 6.206 15.182 1.00 11.93 1077 ASN A O 1
ATOM 1915 N N . LEU A 1 102 ? 15.415 6.282 14.717 1.00 12.20 1078 LEU A N 1
ATOM 1916 C CA . LEU A 1 102 ? 15.227 7.093 13.522 1.00 12.26 1078 LEU A CA 1
ATOM 1917 C C . LEU A 1 102 ? 14.245 6.483 12.539 1.00 11.41 1078 LEU A C 1
ATOM 1918 O O . LEU A 1 102 ? 13.615 7.224 11.781 1.00 11.43 1078 LEU A O 1
ATOM 1934 N N . ARG A 1 103 ? 14.093 5.154 12.519 1.00 10.95 1079 ARG A N 1
ATOM 1935 C CA . ARG A 1 103 ? 13.162 4.531 11.584 1.00 11.05 1079 ARG A CA 1
ATOM 1936 C C . ARG A 1 103 ? 11.716 4.904 11.857 1.00 10.18 1079 ARG A C 1
ATOM 1937 O O . ARG A 1 103 ? 10.850 4.704 11.001 1.00 10.92 1079 ARG A O 1
ATOM 1958 N N . PHE A 1 104 ? 11.426 5.436 13.041 1.00 10.39 1080 PHE A N 1
ATOM 1959 C CA . PHE A 1 104 ? 10.089 5.867 13.402 1.00 11.02 1080 PHE A CA 1
ATOM 1960 C C . PHE A 1 104 ? 9.739 7.253 12.877 1.00 10.36 1080 PHE A C 1
ATOM 1961 O O . PHE A 1 104 ? 8.601 7.687 13.071 1.00 10.94 1080 PHE A O 1
ATOM 1978 N N . LEU A 1 105 ? 10.682 7.970 12.273 1.00 10.32 1081 LEU A N 1
ATOM 1979 C CA . LEU A 1 105 ? 10.520 9.392 11.996 1.00 10.15 1081 LEU A CA 1
ATOM 1980 C C . LEU A 1 105 ? 10.458 9.704 10.505 1.00 10.02 1081 LEU A C 1
ATOM 1981 O O . LEU A 1 105 ? 11.369 9.361 9.749 1.00 11.53 1081 LEU A O 1
ATOM 1997 N N . GLY A 1 106 ? 9.414 10.423 10.109 1.00 10.20 1082 GLY A N 1
ATOM 1998 C CA . GLY A 1 106 ? 9.364 11.065 8.811 1.00 10.85 1082 GLY A CA 1
ATOM 1999 C C . GLY A 1 106 ? 9.856 12.496 8.903 1.00 9.88 1082 GLY A C 1
ATOM 2000 O O . GLY A 1 106 ? 9.742 13.145 9.939 1.00 10.95 1082 GLY A O 1
ATOM 2004 N N . LYS A 1 107 ? 10.423 12.978 7.802 1.00 10.13 1083 LYS A N 1
ATOM 2005 C CA . LYS A 1 107 ? 10.880 14.357 7.671 1.00 10.65 1083 LYS A CA 1
ATOM 2006 C C . LYS A 1 107 ? 9.704 15.214 7.236 1.00 10.52 1083 LYS A C 1
ATOM 2007 O O . LYS A 1 107 ? 9.163 15.024 6.134 1.00 11.20 1083 LYS A O 1
ATOM 2026 N N . LEU A 1 108 ? 9.290 16.134 8.101 1.00 10.82 1084 LEU A N 1
ATOM 2027 C CA . LEU A 1 108 ? 8.085 16.924 7.909 1.00 11.75 1084 LEU A CA 1
ATOM 2028 C C . LEU A 1 108 ? 8.446 18.192 7.158 1.00 12.24 1084 LEU A C 1
ATOM 2029 O O . LEU A 1 108 ? 9.253 18.985 7.634 1.00 13.35 1084 LEU A O 1
ATOM 2045 N N . LEU A 1 109 ? 7.846 18.374 5.992 1.00 13.44 1085 LEU A N 1
ATOM 2046 C CA . LEU A 1 109 ? 8.060 19.556 5.166 1.00 15.88 1085 LEU A CA 1
ATOM 2047 C C . LEU A 1 109 ? 6.675 20.111 4.860 1.00 22.27 1085 LEU A C 1
ATOM 2048 O O . LEU A 1 109 ? 6.043 19.709 3.885 1.00 23.81 1085 LEU A O 1
ATOM 2064 N N . GLU A 1 110 ? 6.189 21.009 5.699 1.00 28.86 1086 GLU A N 1
ATOM 2065 C CA . GLU A 1 110 ? 4.866 21.584 5.465 1.00 35.62 1086 GLU A CA 1
ATOM 2066 C C . GLU A 1 110 ? 4.914 22.744 4.471 1.00 36.60 1086 GLU A C 1
ATOM 2067 O O . GLU A 1 110 ? 5.845 22.867 3.672 1.00 35.87 1086 GLU A O 1
#

Secondary structure (DSSP, 8-state):
-----TTBEEEE-TTSS-TTTTT-EEEEEEEETTEEEEEETTTTEEEEEEGGGEEEPPP-TT-EEEE-SSTTTT-EEEEEEEETTEEEEEETTT--EEEEEGGGEEEB--

=== Feature glossary ===
The record interleaves many kinds of information about one protein. Here is each kind framed as the question it answers.

Q: What does the local fold look like, residue by residue?
A: The Foldseek 3Di string encodes local tertiary geometry as a 20-letter alphabet — one character per residue — derived from the relative positions of nearby Cα atoms. Unlike the amino-acid sequence, 3Di is a direct function of the 3D structure, so 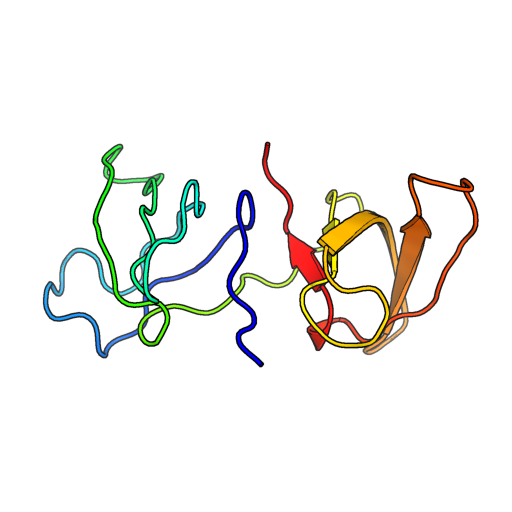two proteins with the same fold have similar 3Di strings even at low sequence identity.

Q: Which residues are in helices, strands, or loops?
A: The SS8 string is DSSP's per-residue secondary-structure call. α-helix (H) means an i→i+4 H-bond ladder; β-strand (E) means the residue participates in a β-sheet; 3₁₀ (G) and π (I) are tighter and wider helices; T/S are turns/bends; '-' is loop.

Q: How big and how compact is the whole molecule?
A: Radius of gyration (Rg) is the root-mean-square distance of Cα atoms from their centroid — a single number for overall size and compactness. A globular domain of N residues has Rg ≈ 2.2·N^0.38 Å; an extended or disordered chain has a much larger Rg. The Cα contact count is the number of residue pairs whose Cα atoms are within 8 Å and are more than four positions apart in sequence — a standard proxy for tertiary packing density. The bounding box is the smallest axis-aligned box enclosing all Cα atoms.

Q: Where is each backbone atom in 3D?
A: Structure coordinates are given as an mmCIF _atom_site loop: one row per atom with element, residue name, chain id, sequence number, and x/y/z position in Å. Only the four main-chain atoms per residue are included here; side chains are omitted to keep the record compact.

Q: What is the amino-acid chain?
A: Primary structure: the covalent order of the twenty standard amino acids along the backbone. Two proteins with the same sequence will (almost always) fold to the same structure; two with 30% identity often share a fold but not the details.

Q: What if only a Cα trace is available?
A: Three-state secondary structure (P-SEA) collapses the eight DSSP classes into helix (a), strand (b), and coil (c). P-SEA assigns these from Cα geometry alone — distances and angles — without requiring backbone oxygens, so it works on any Cα trace.

Q: What family and function is it annotated with?
A: Database cross-references. InterPro integrates a dozen domain/family signature databases into unified entries with residue-range hits. GO terms attach function/process/location labels with evidence codes. CATH codes position the fold in a four-level structural taxonomy. Organism is the NCBI-taxonomy species name.

Q: How confident is the AlphaFold model at each residue?
A: pLDDT is the predicted lDDT-Cα score: AlphaFold's confidence that the local environment of each residue (all inter-atomic distances within 15 Å) is correctly placed. It is a per-residue number between 0 and 100, with higher meaning more reliable.

Q: How mobile is each atom in the crystal?
A: B-factor (Debye–Waller factor) reflects atomic displacement in the crystal lattice. It is an experimental observable (units Å²), not a prediction; low values mean the atom is pinned down, high values mean it moves or is heterogeneous across the crystal.

Q: Which residues are buried vs exposed?
A: SASA measures how much of the protein is reachable by solvent. It is computed by rolling a water-sized probe over the atomic surface and summing the exposed area (Å²). Per-residue SASA distinguishes core (buried, low SASA) from surface (exposed, high SASA) residues; total SASA is a whole-molecule size measure.

Q: What do the diagnostic plots show?
A: Plot images: a contact map (which residues are close in 3D, as an N×N binary image), a Ramachandran scatter (backbone torsion angles, revealing secondary-structure composition at a glance), and — for AlphaFold structures — a PAE heatmap (pairwise prediction confidence).

Q: What known structures does this most resemble?
A: The Foldseek neighbor list gives the closest experimentally determined structures in the PDB, ranked by structural alignment. TM-score near 1 means near-identical fold; near 0.3 means only rough topology match. This is how one finds what a novel AlphaFold prediction most resembles in the solved-structure universe.

Q: Are the domains correctly placed relative to each other?
A: Predicted aligned error is AlphaFold's pairwise confidence. Unlike pLDDT (per-residue), PAE is per-residue-pair and captures whether two parts of the structure are correctly placed relative to each other. Units are ångströms of expected positional error.

Q: What do the rendered images show?
A: Structure images are PyMOL renders from six orthogonal camera directions. Cartoon representation draws helices as coils and strands as arrows; sticks shows the backbone as bonds; surface shows the solvent-excluded envelope. Rainbow coloring maps sequence position to hue (blue→red, N→C); chain coloring assigns a distinct color per polypeptide.

Q: What are the backbone torsion angles?
A: φ (phi) and ψ (psi) are the two rotatable backbone dihedrals per residue: φ is the C(i-1)–N–Cα–C torsion, ψ is the N–Cα–C–N(i+1) torsion, both in degrees on (−180°, 180°]. α-helical residues cluster near (−60°, −45°); β-strand residues near (−120°, +130°). A Ramachandran plot is simply a scatter of (φ, ψ) for every residue.